Protein AF-A0A7S1PMR4-F1 (afdb_monomer_lite)

Foldseek 3Di:
DDDFDQEEEQPPDLAQVSLLVRQLVCLVRHDANGKYWYACCVPPVRVRNVNNVVVLLPDDPVSNQWDFQEDQNITMIGGPVCSVVVNVVVCVVPVVWAWDQDSNDTYIYDHNCPPPQDPVNVVVVVVVVVVPD

pLDDT: mean 89.81, std 12.68, range [39.34, 98.31]

Organism: Alexandrium catenella (NCBI:txid2925)

Sequence (133 aa):
RVGGYRLFHVDGGHYAEAALHDINSAACALVPGGVVLVDDLHNLGWPGVQEGFHRYMVMEPRARQLVPFLYSGRLFLTTPGYASAYRGKILRAFPKLRTEKLYETDVILAPPHLLSPTVQDFVDLAGADQLQA

Structure (mmCIF, N/CA/C/O backbone):
data_AF-A0A7S1PMR4-F1
#
_entry.id   AF-A0A7S1PMR4-F1
#
loop_
_atom_site.group_PDB
_atom_site.id
_atom_site.type_symbol
_atom_site.label_atom_id
_atom_site.label_alt_id
_atom_site.label_comp_id
_atom_site.label_asym_id
_atom_site.label_entity_id
_atom_site.label_seq_id
_atom_site.pdbx_PDB_ins_code
_atom_site.Cartn_x
_atom_site.Cartn_y
_atom_site.Cartn_z
_atom_site.occupancy
_atom_site.B_iso_or_equiv
_atom_site.auth_seq_id
_atom_site.auth_comp_id
_atom_site.auth_asym_id
_atom_site.auth_atom_id
_atom_site.pdbx_PDB_model_num
ATOM 1 N N . ARG A 1 1 ? -3.353 -28.207 -4.375 1.00 50.34 1 ARG A N 1
ATOM 2 C CA . ARG A 1 1 ? 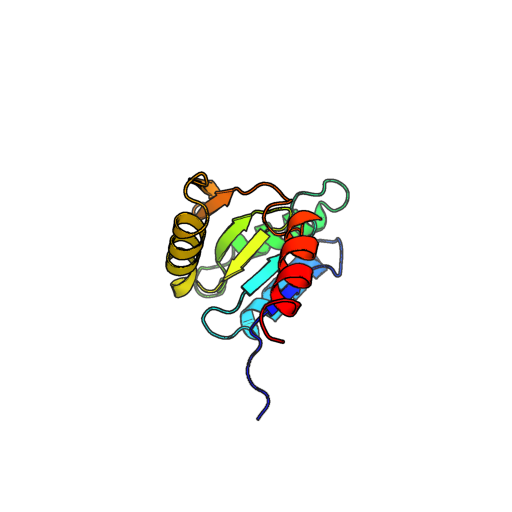-3.293 -26.832 -4.931 1.00 50.34 1 ARG A CA 1
ATOM 3 C C . ARG A 1 1 ? -2.892 -25.907 -3.797 1.00 50.34 1 ARG A C 1
ATOM 5 O O . ARG A 1 1 ? -3.533 -25.979 -2.758 1.00 50.34 1 ARG A O 1
ATOM 12 N N . VAL A 1 2 ? -1.849 -25.101 -3.969 1.00 56.50 2 VAL A N 1
ATOM 13 C CA . VAL A 1 2 ? -1.545 -24.006 -3.037 1.00 56.50 2 VAL A CA 1
ATOM 14 C C . VAL A 1 2 ? -2.573 -22.901 -3.313 1.00 56.50 2 VAL A C 1
ATOM 16 O O . VAL A 1 2 ? -2.820 -22.590 -4.478 1.00 56.50 2 VAL A O 1
ATOM 19 N N . GLY A 1 3 ? -3.267 -22.408 -2.284 1.00 70.81 3 GLY A N 1
ATOM 20 C CA . GLY A 1 3 ? -4.182 -21.267 -2.425 1.00 70.81 3 GLY A CA 1
ATOM 21 C C . GLY A 1 3 ? -3.403 -19.972 -2.673 1.00 70.81 3 GLY A C 1
ATOM 22 O O . GLY A 1 3 ? -2.226 -19.898 -2.335 1.00 70.81 3 GLY A O 1
ATOM 23 N N . GLY A 1 4 ? -4.038 -18.961 -3.271 1.00 84.94 4 GLY A N 1
ATOM 24 C CA . GLY A 1 4 ? -3.389 -17.659 -3.459 1.00 84.94 4 GLY A CA 1
ATOM 25 C C . GLY A 1 4 ? -3.136 -16.929 -2.131 1.00 84.94 4 GLY A C 1
ATOM 26 O O . GLY A 1 4 ? -3.757 -17.233 -1.107 1.00 84.94 4 GLY A O 1
ATOM 27 N N . TYR A 1 5 ? -2.233 -15.952 -2.150 1.00 94.06 5 TYR A N 1
ATOM 28 C CA . TYR A 1 5 ? -1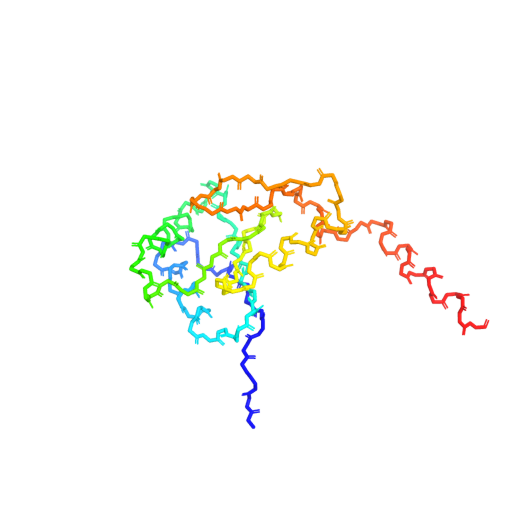.795 -15.235 -0.952 1.00 94.06 5 TYR A CA 1
ATOM 29 C C . TYR A 1 5 ? -2.819 -14.184 -0.516 1.00 94.06 5 TYR A C 1
ATOM 31 O O . TYR A 1 5 ? -3.362 -13.445 -1.338 1.00 94.06 5 TYR A O 1
ATOM 39 N N . ARG A 1 6 ? -3.077 -14.102 0.795 1.00 95.81 6 ARG A N 1
ATOM 40 C CA . ARG A 1 6 ? -4.047 -13.161 1.392 1.00 95.81 6 ARG A CA 1
ATOM 41 C C . ARG A 1 6 ? -3.394 -11.950 2.051 1.00 95.81 6 ARG A C 1
ATOM 43 O O . ARG A 1 6 ? -4.073 -10.946 2.254 1.00 95.81 6 ARG A O 1
ATOM 50 N N . LEU A 1 7 ? -2.117 -12.066 2.401 1.00 96.56 7 LEU A N 1
ATOM 51 C CA . LEU A 1 7 ? -1.366 -11.054 3.125 1.00 96.56 7 LEU A CA 1
ATOM 52 C C . LEU A 1 7 ? 0.087 -11.052 2.644 1.00 96.56 7 LEU A C 1
ATOM 54 O O . LEU A 1 7 ? 0.701 -12.116 2.584 1.00 96.56 7 LEU A O 1
ATOM 58 N N . PHE A 1 8 ? 0.618 -9.868 2.358 1.00 97.19 8 PHE A N 1
ATOM 59 C CA . PHE A 1 8 ? 2.050 -9.617 2.202 1.00 97.19 8 PHE A CA 1
ATOM 60 C C . PHE A 1 8 ? 2.489 -8.501 3.146 1.00 97.19 8 PHE A C 1
ATOM 62 O O . PHE A 1 8 ? 1.736 -7.557 3.390 1.00 97.19 8 PHE A O 1
ATOM 69 N N . HIS A 1 9 ? 3.724 -8.602 3.625 1.00 96.88 9 HIS A N 1
ATOM 70 C CA . HIS A 1 9 ? 4.432 -7.545 4.335 1.00 96.88 9 HIS A CA 1
ATOM 71 C C . HIS A 1 9 ? 5.698 -7.218 3.540 1.00 96.88 9 HIS A C 1
ATOM 73 O O . HIS A 1 9 ? 6.547 -8.088 3.363 1.00 96.88 9 HIS A O 1
ATOM 79 N N . VAL A 1 10 ? 5.771 -6.005 3.000 1.00 96.94 10 VAL A N 1
ATOM 80 C CA . VAL A 1 10 ? 6.920 -5.483 2.258 1.00 96.94 10 VAL A CA 1
ATOM 81 C C . VAL A 1 10 ? 7.776 -4.694 3.244 1.00 96.94 10 VAL A C 1
ATOM 83 O O . VAL A 1 10 ? 7.420 -3.576 3.604 1.00 96.94 10 VAL A O 1
ATOM 86 N N . ASP A 1 11 ? 8.857 -5.330 3.687 1.00 94.25 11 ASP A N 1
ATOM 87 C CA . ASP A 1 11 ? 9.785 -4.874 4.740 1.00 94.25 11 ASP A CA 1
ATOM 88 C C . ASP A 1 11 ? 11.215 -5.390 4.449 1.00 94.25 11 ASP A C 1
ATOM 90 O O . ASP A 1 11 ? 11.969 -5.805 5.321 1.00 94.25 11 ASP A O 1
ATOM 94 N N . GLY A 1 12 ? 11.531 -5.541 3.159 1.00 88.38 12 GLY A N 1
ATOM 95 C CA . GLY A 1 12 ? 12.769 -6.158 2.688 1.00 88.38 12 GLY A CA 1
ATOM 96 C C . GLY A 1 12 ? 13.870 -5.131 2.437 1.00 88.38 12 GLY A C 1
ATOM 97 O O . GLY A 1 12 ? 14.683 -4.823 3.303 1.00 88.38 12 GLY A O 1
ATOM 98 N N . GLY A 1 13 ? 13.958 -4.653 1.194 1.00 88.75 13 GLY A N 1
ATOM 99 C CA . GLY A 1 13 ? 14.997 -3.711 0.776 1.00 88.75 13 GLY A CA 1
ATOM 100 C C . GLY A 1 13 ? 14.582 -2.248 0.935 1.00 88.75 13 GLY A C 1
ATOM 101 O O . GLY A 1 13 ? 13.518 -1.842 0.482 1.00 88.75 13 GLY A O 1
ATOM 102 N N . HIS A 1 14 ? 15.469 -1.421 1.489 1.00 94.88 14 HIS A N 1
ATOM 103 C CA . HIS A 1 14 ? 15.228 0.012 1.723 1.00 94.88 14 HIS A CA 1
ATOM 104 C C . HIS A 1 14 ? 15.591 0.921 0.528 1.00 94.88 14 HIS A C 1
ATOM 106 O O . HIS A 1 14 ? 15.866 2.112 0.694 1.00 94.88 14 HIS A O 1
ATOM 112 N N . TYR A 1 15 ? 15.631 0.363 -0.685 1.00 97.19 15 TYR A N 1
ATOM 113 C CA . TYR A 1 15 ? 15.955 1.068 -1.929 1.00 97.19 15 TYR A CA 1
ATOM 114 C C . TYR A 1 15 ? 14.844 0.887 -2.974 1.00 97.19 15 TYR A C 1
ATOM 116 O O . TYR A 1 15 ? 14.043 -0.047 -2.896 1.00 97.19 15 TYR A O 1
ATOM 124 N N . ALA A 1 16 ? 14.784 1.801 -3.945 1.00 98.31 16 ALA A N 1
ATOM 125 C CA . ALA A 1 16 ? 13.641 1.957 -4.844 1.00 98.31 16 ALA A CA 1
ATOM 126 C C . ALA A 1 16 ? 13.319 0.712 -5.673 1.00 98.31 16 ALA A C 1
ATOM 128 O O . ALA A 1 16 ? 12.153 0.342 -5.814 1.00 98.31 16 ALA A O 1
ATOM 129 N N . GLU A 1 17 ? 14.343 0.053 -6.208 1.00 98.31 17 GLU A N 1
ATOM 130 C CA . GLU A 1 17 ? 14.199 -1.127 -7.055 1.00 98.31 17 GLU A CA 1
ATOM 131 C C . GLU A 1 17 ? 13.637 -2.315 -6.269 1.00 98.31 17 GLU A C 1
ATOM 133 O O . GLU A 1 17 ? 12.761 -3.008 -6.784 1.00 98.31 17 GLU A O 1
ATOM 138 N N . ALA A 1 18 ? 14.080 -2.515 -5.022 1.00 97.75 18 ALA A N 1
ATOM 139 C CA . ALA A 1 18 ? 13.553 -3.568 -4.155 1.00 97.75 18 ALA A CA 1
ATOM 140 C C . ALA A 1 18 ? 12.093 -3.310 -3.784 1.00 97.75 18 ALA A C 1
ATOM 142 O O . ALA A 1 18 ? 11.249 -4.166 -4.028 1.00 97.75 18 ALA A O 1
ATOM 143 N N . ALA A 1 19 ? 11.767 -2.112 -3.288 1.00 98.06 19 ALA A N 1
ATOM 144 C CA . ALA A 1 19 ? 10.393 -1.781 -2.916 1.00 98.06 19 ALA A CA 1
ATOM 145 C C . ALA A 1 19 ? 9.431 -1.916 -4.111 1.00 98.06 19 ALA A C 1
ATOM 147 O O . ALA A 1 19 ? 8.362 -2.515 -3.993 1.00 98.06 19 ALA A O 1
ATOM 148 N N . LEU A 1 20 ? 9.823 -1.424 -5.292 1.00 97.88 20 LEU A N 1
ATOM 149 C CA . LEU A 1 20 ? 9.027 -1.577 -6.510 1.00 97.88 20 LEU A CA 1
ATOM 150 C C . LEU A 1 20 ? 8.873 -3.051 -6.915 1.00 97.88 20 LEU A C 1
ATOM 152 O O . LEU A 1 20 ? 7.783 -3.466 -7.319 1.00 97.88 20 LEU A O 1
ATOM 156 N N . HIS A 1 21 ? 9.945 -3.839 -6.836 1.00 97.38 21 HIS A N 1
ATOM 157 C CA . HIS A 1 21 ? 9.915 -5.262 -7.164 1.00 97.38 21 HIS A CA 1
ATOM 158 C C . HIS A 1 21 ? 8.990 -6.046 -6.223 1.00 97.38 21 HI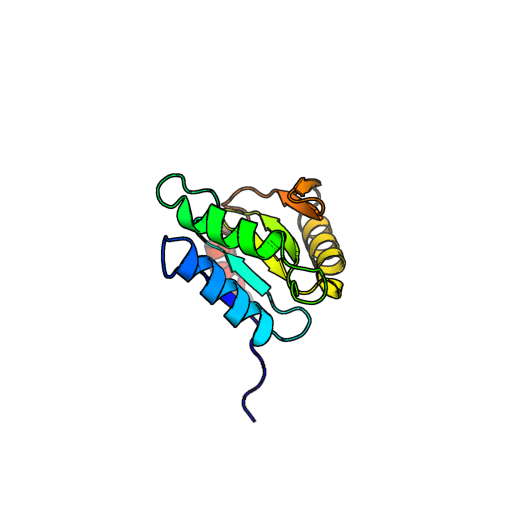S A C 1
ATOM 160 O O . HIS A 1 21 ? 8.155 -6.824 -6.692 1.00 97.38 21 HIS A O 1
ATOM 166 N N . ASP A 1 22 ? 9.085 -5.797 -4.919 1.00 97.62 22 ASP A N 1
ATOM 167 C CA . ASP A 1 22 ? 8.298 -6.478 -3.893 1.00 97.62 22 ASP A CA 1
ATOM 168 C C . ASP A 1 22 ? 6.810 -6.125 -4.006 1.00 97.62 22 ASP A C 1
ATOM 170 O O . ASP A 1 22 ? 5.957 -7.015 -3.979 1.00 97.62 22 ASP A O 1
ATOM 174 N N . ILE A 1 23 ? 6.480 -4.846 -4.232 1.00 97.50 23 ILE A N 1
ATOM 175 C CA . ILE A 1 23 ? 5.092 -4.403 -4.441 1.00 97.50 23 ILE A CA 1
ATOM 176 C C . ILE A 1 23 ? 4.496 -5.049 -5.702 1.00 97.50 23 ILE A C 1
ATOM 178 O O . ILE A 1 23 ? 3.356 -5.517 -5.669 1.00 97.50 23 ILE A O 1
ATOM 182 N N . ASN A 1 24 ? 5.249 -5.124 -6.807 1.00 96.75 24 ASN A N 1
ATOM 183 C CA . ASN A 1 24 ? 4.785 -5.788 -8.032 1.00 96.75 24 ASN A CA 1
ATOM 184 C C . ASN A 1 24 ? 4.598 -7.298 -7.837 1.00 96.75 24 ASN A C 1
ATOM 186 O O . ASN A 1 24 ? 3.596 -7.861 -8.282 1.00 96.75 24 ASN A O 1
ATOM 190 N N . SER A 1 25 ? 5.530 -7.949 -7.142 1.00 95.38 25 SER A N 1
ATOM 191 C CA . SER A 1 25 ? 5.447 -9.378 -6.831 1.00 95.38 25 SER A CA 1
ATOM 192 C C . SER A 1 25 ? 4.226 -9.686 -5.965 1.00 95.38 25 SER A C 1
ATOM 194 O O . SER A 1 25 ? 3.460 -10.602 -6.279 1.00 95.38 25 SER A O 1
ATOM 196 N N . ALA A 1 26 ? 3.985 -8.871 -4.934 1.00 95.81 26 ALA A N 1
ATOM 197 C CA . ALA A 1 26 ? 2.794 -8.968 -4.104 1.00 95.81 26 ALA A CA 1
ATOM 198 C C . ALA A 1 26 ? 1.524 -8.768 -4.941 1.00 95.81 26 ALA A C 1
ATOM 200 O O . ALA A 1 26 ? 0.622 -9.598 -4.871 1.00 95.81 26 ALA A O 1
ATOM 201 N N . ALA A 1 27 ? 1.469 -7.733 -5.787 1.00 95.19 27 ALA A N 1
ATOM 202 C CA . ALA A 1 27 ? 0.315 -7.445 -6.641 1.00 95.19 27 ALA A CA 1
ATOM 203 C C . ALA A 1 27 ? -0.061 -8.620 -7.564 1.00 95.19 27 ALA A C 1
ATOM 205 O O . ALA A 1 27 ? -1.243 -8.908 -7.722 1.00 95.19 27 ALA A O 1
ATOM 206 N N . CYS A 1 28 ? 0.924 -9.321 -8.134 1.00 93.31 28 CYS A N 1
ATOM 207 C CA . CYS A 1 28 ? 0.696 -10.466 -9.022 1.00 93.31 28 CYS A CA 1
ATOM 208 C C . CYS A 1 28 ? 0.216 -11.732 -8.294 1.00 93.31 28 CYS A C 1
ATOM 210 O O . CYS A 1 28 ? -0.487 -12.554 -8.881 1.00 93.31 28 CYS A O 1
ATOM 212 N N . ALA A 1 29 ? 0.623 -11.920 -7.039 1.00 93.94 29 ALA A N 1
ATOM 213 C CA . ALA A 1 29 ? 0.368 -13.141 -6.274 1.00 93.94 29 ALA A CA 1
ATOM 214 C C . ALA A 1 29 ? -0.862 -13.045 -5.346 1.00 93.94 29 ALA A C 1
ATOM 216 O O . ALA A 1 29 ? -1.318 -14.057 -4.797 1.00 93.94 29 ALA A O 1
ATOM 217 N N . LEU A 1 30 ? -1.387 -11.833 -5.150 1.00 95.56 30 LEU A N 1
ATOM 218 C CA . LEU A 1 30 ? -2.491 -11.541 -4.244 1.00 95.56 30 LEU A CA 1
ATOM 219 C C . LEU A 1 30 ? -3.831 -12.044 -4.791 1.00 95.56 30 LEU A C 1
ATOM 221 O O . LEU A 1 30 ? -4.180 -11.829 -5.950 1.00 95.56 30 LEU A O 1
ATOM 225 N N . VAL A 1 31 ? -4.637 -12.664 -3.932 1.00 95.94 31 VAL A N 1
ATOM 226 C CA . VAL A 1 31 ? -6.043 -12.943 -4.266 1.00 95.94 31 VAL A CA 1
ATOM 227 C C . VAL A 1 31 ? -6.878 -11.657 -4.239 1.00 95.94 31 VAL A C 1
ATOM 229 O O . VAL A 1 31 ? -6.507 -10.705 -3.545 1.00 95.94 31 VAL A O 1
ATOM 232 N N . PRO A 1 32 ? -8.052 -11.618 -4.900 1.00 95.81 32 PRO A N 1
ATOM 233 C CA . PRO A 1 32 ? -9.008 -10.530 -4.717 1.00 95.81 32 PRO A CA 1
ATOM 234 C C . PRO A 1 32 ? -9.286 -10.262 -3.232 1.00 95.81 32 PRO A C 1
ATOM 236 O O . PRO A 1 32 ? -9.620 -11.171 -2.469 1.00 95.81 32 PRO A O 1
ATOM 239 N N . GLY A 1 33 ? -9.110 -9.008 -2.818 1.00 96.38 33 GLY A N 1
ATOM 240 C CA . GLY A 1 33 ? -9.259 -8.574 -1.431 1.00 96.38 33 GLY A CA 1
ATOM 241 C C . GLY A 1 33 ? -8.089 -8.908 -0.507 1.00 96.38 33 GLY A C 1
ATOM 242 O O . GLY A 1 33 ? -8.151 -8.568 0.672 1.00 96.38 33 GLY A O 1
ATOM 243 N N . GLY A 1 34 ? -7.008 -9.526 -0.981 1.00 97.62 34 GLY A N 1
ATOM 244 C CA . GLY A 1 34 ? -5.800 -9.630 -0.168 1.00 97.62 34 GLY A CA 1
ATOM 245 C C . GLY A 1 34 ? -5.250 -8.249 0.211 1.00 97.62 34 GLY A C 1
ATOM 246 O O . GLY A 1 34 ? -5.648 -7.218 -0.348 1.00 97.62 34 GLY A O 1
ATOM 247 N N . VAL A 1 35 ? -4.352 -8.225 1.190 1.00 98.19 35 VAL A N 1
ATOM 248 C CA . VAL A 1 35 ? -3.781 -6.992 1.739 1.00 98.19 35 VAL A CA 1
ATOM 249 C C . VAL A 1 35 ? -2.264 -7.014 1.621 1.00 98.19 35 VAL A C 1
ATOM 251 O O . VAL A 1 35 ? -1.627 -8.031 1.886 1.00 98.19 35 VAL A O 1
ATOM 254 N N . VAL A 1 36 ? -1.688 -5.880 1.239 1.00 98.31 36 VAL A N 1
ATOM 255 C CA . VAL A 1 36 ? -0.242 -5.647 1.259 1.00 98.31 36 VAL A CA 1
ATOM 256 C C . VAL A 1 36 ? 0.039 -4.540 2.259 1.00 98.31 36 VAL A C 1
ATOM 258 O O . VAL A 1 36 ? -0.569 -3.474 2.180 1.00 98.31 36 VAL A O 1
ATOM 261 N N . LEU A 1 37 ? 0.937 -4.796 3.200 1.00 97.56 37 LEU A N 1
ATOM 262 C CA . LEU A 1 37 ? 1.481 -3.793 4.101 1.00 97.56 37 LEU A CA 1
ATOM 263 C C . LEU A 1 37 ? 2.823 -3.348 3.533 1.00 97.56 37 LEU A C 1
ATOM 265 O O . LEU A 1 37 ? 3.674 -4.194 3.280 1.00 97.56 37 LEU A O 1
ATOM 269 N N . VAL A 1 38 ? 3.000 -2.048 3.337 1.00 97.81 38 VAL A N 1
ATOM 270 C CA . VAL A 1 38 ? 4.281 -1.444 2.962 1.00 97.81 38 VAL A CA 1
ATOM 271 C C . VAL A 1 38 ? 4.841 -0.773 4.208 1.00 97.81 38 VAL A C 1
ATOM 273 O O . VAL A 1 38 ? 4.260 0.216 4.679 1.00 97.81 38 VAL A O 1
ATOM 276 N N . ASP A 1 39 ? 5.899 -1.355 4.775 1.00 95.75 39 ASP A N 1
ATOM 277 C CA . ASP A 1 39 ? 6.615 -0.763 5.905 1.00 95.75 39 ASP A CA 1
ATOM 278 C C . ASP A 1 39 ? 7.510 0.386 5.426 1.00 95.75 39 ASP A C 1
ATOM 280 O O . ASP A 1 39 ? 7.743 0.553 4.229 1.00 95.75 39 ASP A O 1
ATOM 284 N N . ASP A 1 40 ? 7.944 1.231 6.358 1.00 95.56 40 ASP A N 1
ATOM 285 C CA . ASP A 1 40 ? 8.942 2.283 6.140 1.00 95.56 40 ASP A CA 1
ATOM 286 C C . ASP A 1 40 ? 8.633 3.344 5.070 1.00 95.56 40 ASP A C 1
ATOM 288 O O . ASP A 1 40 ? 9.444 4.238 4.820 1.00 95.56 40 ASP A O 1
ATOM 292 N N . LEU A 1 41 ? 7.421 3.350 4.507 1.00 95.62 41 LEU A N 1
ATOM 293 C CA . LEU A 1 41 ? 7.043 4.301 3.466 1.00 95.62 41 LEU A CA 1
ATOM 294 C C . LEU A 1 41 ? 7.220 5.759 3.905 1.00 95.62 41 LEU A C 1
ATOM 296 O O . LEU A 1 41 ? 7.580 6.591 3.095 1.00 95.62 41 LEU A O 1
ATOM 300 N N . HIS A 1 42 ? 7.003 6.107 5.171 1.00 92.44 42 HIS A N 1
ATOM 301 C CA . HIS A 1 42 ? 7.215 7.481 5.653 1.00 92.44 42 HIS A CA 1
ATOM 302 C C . HIS A 1 42 ? 8.465 7.627 6.528 1.00 92.44 42 HIS A C 1
ATOM 304 O O . HIS A 1 42 ? 8.610 8.613 7.250 1.00 92.44 42 HIS A O 1
ATOM 310 N N . ASN A 1 43 ? 9.382 6.661 6.458 1.00 93.44 43 ASN A N 1
ATOM 311 C CA . ASN A 1 43 ? 10.650 6.704 7.164 1.00 93.44 43 ASN A CA 1
ATOM 312 C C . ASN A 1 43 ? 11.699 7.439 6.315 1.00 93.44 43 ASN A C 1
ATOM 314 O O . ASN A 1 43 ? 12.118 6.963 5.261 1.00 93.44 43 ASN A O 1
ATOM 318 N N . LEU A 1 44 ? 12.153 8.605 6.783 1.00 94.88 44 LEU A N 1
ATOM 319 C CA . LEU A 1 44 ? 13.178 9.400 6.091 1.00 94.88 44 LEU A CA 1
ATOM 320 C C . LEU A 1 44 ? 14.558 8.723 6.055 1.00 94.88 44 LEU A C 1
ATOM 322 O O . LEU A 1 44 ? 15.406 9.146 5.274 1.00 94.88 44 LEU A O 1
ATOM 326 N N . GLY A 1 45 ? 14.785 7.678 6.857 1.00 96.75 45 GLY A N 1
ATOM 327 C CA . GLY A 1 45 ? 15.967 6.824 6.733 1.00 96.75 45 GLY A CA 1
ATOM 328 C C . GLY A 1 45 ? 15.960 5.979 5.456 1.00 96.75 45 GLY A C 1
ATOM 329 O O . GLY A 1 45 ? 17.028 5.634 4.957 1.00 96.75 45 GLY A O 1
ATOM 330 N N . TRP A 1 46 ? 14.777 5.708 4.891 1.00 96.62 46 TRP A N 1
ATOM 331 C CA . TRP A 1 46 ? 14.571 4.780 3.774 1.00 96.62 46 TRP A CA 1
ATOM 332 C C . TRP A 1 46 ? 13.791 5.420 2.612 1.00 96.62 46 TRP A C 1
ATOM 334 O O . TRP A 1 46 ? 12.766 4.894 2.168 1.00 96.62 46 TRP A O 1
ATOM 344 N N . PRO A 1 47 ? 14.266 6.552 2.058 1.00 96.81 47 PRO A N 1
ATOM 345 C CA . PRO A 1 47 ? 13.547 7.280 1.009 1.00 96.81 47 PRO A CA 1
ATOM 346 C C . PRO A 1 47 ? 13.351 6.454 -0.272 1.00 96.81 47 PRO A C 1
ATOM 348 O O . PRO A 1 47 ? 12.424 6.715 -1.036 1.00 96.81 47 PRO A O 1
ATOM 351 N N . GLY A 1 48 ? 14.170 5.420 -0.494 1.00 98.00 48 GLY A N 1
ATOM 352 C CA . GLY A 1 48 ? 13.978 4.489 -1.601 1.00 98.00 48 GLY A CA 1
ATOM 353 C C . GLY A 1 48 ? 12.625 3.774 -1.552 1.00 98.00 48 GLY A C 1
ATOM 354 O O . GLY A 1 48 ? 12.035 3.525 -2.598 1.00 98.00 48 GLY A O 1
ATOM 355 N N . VAL A 1 49 ? 12.068 3.519 -0.365 1.00 98.00 49 VAL A N 1
ATOM 356 C CA . VAL A 1 49 ? 10.741 2.896 -0.243 1.00 98.00 49 VAL A CA 1
ATOM 357 C C . VAL A 1 49 ? 9.645 3.824 -0.783 1.00 98.00 49 VAL A C 1
ATOM 359 O O . VAL A 1 49 ? 8.768 3.370 -1.522 1.00 98.00 49 VAL A O 1
ATOM 362 N N . GLN A 1 50 ? 9.742 5.134 -0.513 1.00 96.62 50 GLN A N 1
ATOM 363 C CA . GLN A 1 50 ? 8.856 6.151 -1.104 1.00 96.62 50 GLN A CA 1
ATOM 364 C C . GLN A 1 50 ? 8.959 6.159 -2.618 1.00 96.62 50 GLN A C 1
ATOM 366 O O . GLN A 1 50 ? 7.943 6.103 -3.310 1.00 96.62 50 GLN A O 1
ATOM 371 N N . GLU A 1 51 ? 10.181 6.205 -3.138 1.00 98.12 51 GLU A N 1
ATOM 372 C CA . GLU A 1 51 ? 10.416 6.231 -4.574 1.00 98.12 51 GLU A CA 1
ATOM 373 C C . GLU A 1 51 ? 9.835 4.989 -5.266 1.00 98.12 51 GLU A C 1
ATOM 375 O O . GLU A 1 51 ? 9.102 5.122 -6.248 1.00 98.12 51 GLU A O 1
ATOM 380 N N . GLY A 1 52 ? 10.095 3.790 -4.737 1.00 97.81 52 GLY A N 1
ATOM 381 C CA . GLY A 1 52 ? 9.564 2.539 -5.281 1.00 97.81 52 GLY A CA 1
ATOM 382 C C . GLY A 1 52 ? 8.033 2.495 -5.274 1.00 97.81 52 GLY A C 1
ATOM 383 O O . GLY A 1 52 ? 7.414 2.164 -6.289 1.00 97.81 52 GLY A O 1
ATOM 384 N N . PHE A 1 53 ? 7.409 2.909 -4.168 1.00 97.38 53 PHE A N 1
ATOM 385 C CA . PHE A 1 53 ? 5.954 3.025 -4.073 1.00 97.38 53 PHE A CA 1
ATOM 386 C C . PHE A 1 53 ? 5.383 4.045 -5.067 1.00 97.38 53 PHE A C 1
ATOM 388 O O . PHE A 1 53 ? 4.410 3.754 -5.762 1.00 97.38 53 PHE A O 1
ATOM 395 N N . HIS A 1 54 ? 5.980 5.231 -5.188 1.00 96.81 54 HIS A N 1
ATOM 396 C CA . HIS A 1 54 ? 5.490 6.251 -6.112 1.00 96.81 54 HIS A CA 1
ATOM 397 C C . HIS A 1 54 ? 5.659 5.832 -7.575 1.00 96.81 54 HIS A C 1
ATOM 399 O O . HIS A 1 54 ? 4.731 6.035 -8.358 1.00 96.81 54 HIS A O 1
ATOM 405 N N . ARG A 1 55 ? 6.770 5.167 -7.932 1.00 97.31 55 ARG A N 1
ATOM 406 C CA . ARG A 1 55 ? 6.953 4.532 -9.250 1.00 97.31 55 ARG A CA 1
ATOM 407 C C . ARG A 1 55 ? 5.833 3.526 -9.537 1.00 97.31 55 ARG A C 1
ATOM 409 O O . ARG A 1 55 ? 5.285 3.543 -10.634 1.00 97.31 55 ARG A O 1
ATOM 416 N N . TYR A 1 56 ? 5.441 2.712 -8.553 1.00 96.94 56 TYR A N 1
ATOM 417 C CA . TYR A 1 56 ? 4.298 1.802 -8.687 1.00 96.94 56 TYR A CA 1
ATOM 418 C C . TYR A 1 56 ? 2.976 2.555 -8.899 1.00 96.94 56 TYR A C 1
ATOM 420 O O . TYR A 1 56 ? 2.176 2.208 -9.768 1.00 96.94 56 TYR A O 1
ATOM 428 N N . MET A 1 57 ? 2.740 3.619 -8.130 1.00 95.69 57 MET A N 1
ATOM 429 C CA . MET A 1 57 ? 1.490 4.376 -8.196 1.00 95.69 57 MET A CA 1
ATOM 430 C C . MET A 1 57 ? 1.296 5.126 -9.516 1.00 95.69 57 MET A C 1
ATOM 432 O O . MET A 1 57 ? 0.148 5.352 -9.889 1.00 95.69 57 MET A O 1
ATOM 436 N N . VAL A 1 58 ? 2.361 5.482 -10.238 1.00 94.75 58 VAL A N 1
ATOM 437 C CA . VAL A 1 58 ? 2.262 6.139 -11.557 1.00 94.75 58 VAL A CA 1
ATOM 438 C C . VAL A 1 58 ? 2.223 5.158 -12.733 1.00 94.75 58 VAL A C 1
ATOM 440 O O . VAL A 1 58 ? 2.138 5.591 -13.880 1.00 94.75 58 VAL A O 1
ATOM 443 N N . MET A 1 59 ? 2.260 3.844 -12.477 1.00 93.44 59 MET A N 1
ATOM 444 C CA . MET A 1 59 ? 2.056 2.839 -13.522 1.00 93.44 59 MET A CA 1
ATOM 445 C C . MET A 1 59 ? 0.656 2.958 -14.134 1.00 93.44 59 MET A C 1
ATOM 447 O O . MET A 1 59 ? -0.315 3.319 -13.463 1.00 93.44 59 MET A O 1
ATOM 451 N N . GLU A 1 60 ? 0.550 2.577 -15.408 1.00 89.56 60 GLU A N 1
ATOM 452 C CA . GLU A 1 60 ? -0.720 2.500 -16.129 1.00 89.56 60 GLU A CA 1
ATOM 453 C C . GLU A 1 60 ? -1.783 1.732 -15.319 1.00 89.56 60 GLU A C 1
ATOM 455 O O . GLU A 1 60 ? -1.476 0.669 -14.763 1.00 89.56 60 GLU A O 1
ATOM 460 N N . PRO A 1 61 ? -3.055 2.184 -15.282 1.00 82.00 61 PRO A N 1
ATOM 461 C CA . PRO A 1 61 ? -4.095 1.566 -14.456 1.00 82.00 61 PRO A CA 1
ATOM 462 C C . PRO A 1 61 ? -4.287 0.061 -14.677 1.00 82.00 61 PRO A C 1
ATOM 464 O O . PRO A 1 61 ? -4.703 -0.644 -13.764 1.00 82.00 61 PRO A O 1
ATOM 467 N N . ARG A 1 62 ? -3.972 -0.450 -15.875 1.00 82.88 62 ARG A N 1
ATOM 468 C CA . ARG A 1 62 ? -4.035 -1.890 -16.185 1.00 82.88 62 ARG A CA 1
ATOM 469 C C . ARG A 1 62 ? -2.944 -2.709 -15.490 1.00 82.88 62 ARG A C 1
ATOM 471 O O . ARG A 1 62 ? -3.143 -3.897 -15.264 1.00 82.88 62 ARG A O 1
ATOM 478 N N . ALA A 1 63 ? -1.806 -2.093 -15.177 1.00 83.56 63 ALA A N 1
ATOM 479 C CA . ALA A 1 63 ? -0.680 -2.726 -14.497 1.00 83.56 63 ALA A CA 1
ATOM 480 C C . ALA A 1 63 ? -0.708 -2.490 -12.973 1.00 83.56 63 ALA A C 1
ATOM 482 O O . ALA A 1 63 ? -0.155 -3.282 -12.213 1.00 83.56 63 ALA A O 1
ATOM 483 N N . ARG A 1 64 ? -1.397 -1.439 -12.511 1.00 90.50 64 ARG A N 1
ATOM 484 C CA . ARG A 1 64 ? -1.548 -1.097 -11.091 1.00 90.50 64 ARG A CA 1
ATOM 485 C C . ARG A 1 64 ? -2.767 -1.788 -10.468 1.00 90.50 64 ARG A C 1
ATOM 487 O O . ARG A 1 64 ? -3.892 -1.302 -10.562 1.00 90.50 64 ARG A O 1
ATOM 494 N N . GLN A 1 65 ? -2.536 -2.915 -9.796 1.00 93.31 65 GLN A N 1
ATOM 495 C CA . GLN A 1 65 ? -3.592 -3.752 -9.202 1.00 93.31 65 GLN A CA 1
ATOM 496 C C . GLN A 1 65 ? -3.852 -3.494 -7.712 1.00 93.31 65 GLN A C 1
ATOM 498 O O . GLN A 1 65 ? -4.729 -4.131 -7.130 1.00 93.31 65 GLN A O 1
ATOM 503 N N . LEU A 1 66 ? -3.113 -2.577 -7.088 1.00 97.25 66 LEU A N 1
ATOM 504 C CA . LEU A 1 66 ? -3.247 -2.239 -5.675 1.00 97.25 66 LEU A CA 1
ATOM 505 C C . LEU A 1 66 ? -3.603 -0.764 -5.495 1.00 97.25 66 LEU A C 1
ATOM 507 O O . LEU A 1 66 ? -3.124 0.101 -6.227 1.00 97.25 66 LEU A O 1
ATOM 511 N N . VAL A 1 67 ? -4.435 -0.483 -4.496 1.00 97.00 67 VAL A N 1
ATOM 512 C CA . VAL A 1 67 ? -4.810 0.868 -4.078 1.00 97.00 67 VAL A CA 1
ATOM 513 C C . VAL A 1 67 ? -4.689 1.017 -2.558 1.00 97.00 67 VAL A C 1
ATOM 515 O O . VAL A 1 67 ? -5.059 0.093 -1.824 1.00 97.00 67 VAL A O 1
ATOM 518 N N . PRO A 1 68 ? -4.212 2.173 -2.069 1.00 97.75 68 PRO A N 1
ATOM 519 C CA . PRO A 1 68 ? -4.207 2.484 -0.644 1.00 97.75 68 PRO A CA 1
ATOM 520 C C . PRO A 1 68 ? -5.612 2.592 -0.041 1.00 97.75 68 PRO A C 1
ATOM 522 O O . PRO A 1 68 ? -6.534 3.118 -0.675 1.00 97.75 68 PRO A O 1
ATOM 525 N N . PHE A 1 69 ? -5.775 2.127 1.202 1.00 98.00 69 PHE A N 1
ATOM 526 C CA . PHE A 1 69 ? -7.041 2.267 1.939 1.00 98.00 69 PHE A CA 1
ATOM 527 C C . PHE A 1 69 ? -6.894 2.605 3.431 1.00 98.00 69 PHE A C 1
ATOM 529 O O . PHE A 1 69 ? -7.839 3.138 4.018 1.00 98.00 69 PHE A O 1
ATOM 536 N N . LEU A 1 70 ? -5.738 2.334 4.042 1.00 97.50 70 LEU A N 1
ATOM 537 C CA . LEU A 1 70 ? -5.448 2.638 5.445 1.00 97.50 70 LEU A CA 1
ATOM 538 C C . LEU A 1 70 ? -3.966 2.988 5.609 1.00 97.50 70 LEU A C 1
ATOM 540 O O . LEU A 1 70 ? -3.106 2.354 5.006 1.00 97.50 70 LEU A O 1
ATOM 544 N N . TYR A 1 71 ? -3.677 3.955 6.469 1.00 96.06 71 TYR A N 1
ATOM 545 C CA . TYR A 1 71 ? -2.358 4.192 7.030 1.00 96.06 71 TYR A CA 1
ATOM 546 C C . TYR A 1 71 ? -2.442 4.145 8.558 1.00 96.06 71 TYR A C 1
ATOM 548 O O . TYR A 1 71 ? -3.231 4.871 9.158 1.00 96.06 71 TYR A O 1
ATOM 556 N N . SER A 1 72 ? -1.633 3.288 9.180 1.00 93.81 72 SER A N 1
ATOM 557 C CA . SER A 1 72 ? -1.510 3.156 10.639 1.00 93.81 72 SER A CA 1
ATOM 558 C C . SER A 1 72 ? -0.081 2.725 10.961 1.00 93.81 72 SER A C 1
ATOM 560 O O . SER A 1 72 ? 0.207 1.546 11.145 1.00 93.81 72 SER A O 1
ATOM 562 N N . GLY A 1 73 ? 0.858 3.670 10.873 1.00 91.19 73 GLY A N 1
ATOM 563 C CA . GLY A 1 73 ? 2.303 3.396 10.925 1.00 91.19 73 GLY A CA 1
ATOM 564 C C . GLY A 1 73 ? 2.858 2.761 9.642 1.00 91.19 73 GLY A C 1
ATOM 565 O O . GLY A 1 73 ? 3.935 3.135 9.203 1.00 91.19 73 GLY A O 1
ATOM 566 N N . ARG A 1 74 ? 2.082 1.886 8.996 1.00 93.56 74 ARG A N 1
ATOM 567 C CA . ARG A 1 74 ? 2.349 1.285 7.681 1.00 93.56 74 ARG A CA 1
ATOM 568 C C . ARG A 1 74 ? 1.256 1.654 6.698 1.00 93.56 74 ARG A C 1
ATOM 570 O O . ARG A 1 74 ? 0.117 1.902 7.113 1.00 93.56 74 ARG A O 1
ATOM 577 N N . LEU A 1 75 ? 1.575 1.657 5.406 1.00 97.00 75 LEU A N 1
ATOM 578 C CA . LEU A 1 75 ? 0.565 1.828 4.367 1.00 97.00 75 LEU A CA 1
ATOM 579 C C . LEU A 1 75 ? -0.046 0.474 4.002 1.00 97.00 75 LEU A C 1
ATOM 581 O O . LEU A 1 75 ? 0.663 -0.475 3.685 1.00 97.00 75 LEU A O 1
ATOM 585 N N . PHE A 1 76 ? -1.371 0.399 4.013 1.00 97.94 76 PHE A N 1
ATOM 586 C CA . PHE A 1 76 ? -2.128 -0.787 3.644 1.00 97.94 76 PHE A CA 1
ATOM 587 C C . PHE A 1 76 ? -2.736 -0.598 2.260 1.00 97.94 76 PHE A C 1
ATOM 589 O O . PHE A 1 76 ? -3.487 0.355 2.007 1.00 97.94 76 PHE A O 1
ATOM 596 N N . LEU A 1 77 ? -2.446 -1.551 1.383 1.00 98.31 77 LEU A N 1
ATOM 597 C CA . LEU A 1 77 ? -2.954 -1.628 0.025 1.00 98.31 77 LEU A CA 1
ATOM 598 C C . LEU A 1 77 ? -3.862 -2.848 -0.134 1.00 98.31 77 LEU A C 1
ATOM 600 O O . LEU A 1 77 ? -3.680 -3.873 0.522 1.00 98.31 77 LEU A O 1
ATOM 604 N N . THR A 1 78 ? -4.832 -2.760 -1.034 1.00 98.25 78 THR A N 1
ATOM 605 C CA . THR A 1 78 ? -5.653 -3.903 -1.452 1.00 98.25 78 THR A CA 1
ATOM 606 C C . THR A 1 78 ? -6.050 -3.761 -2.916 1.00 98.25 78 THR A C 1
ATOM 608 O O . THR A 1 78 ? -5.800 -2.735 -3.541 1.00 98.25 78 THR A O 1
ATOM 611 N N . THR A 1 79 ? -6.700 -4.773 -3.479 1.00 96.50 79 THR A N 1
ATOM 612 C CA . THR A 1 79 ? -7.260 -4.704 -4.832 1.00 96.50 79 THR A CA 1
ATOM 613 C C . THR A 1 79 ? -8.408 -3.674 -4.923 1.0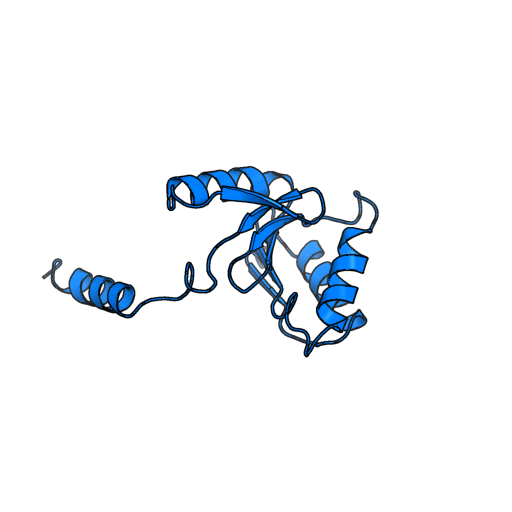0 96.50 79 THR A C 1
ATOM 615 O O . THR A 1 79 ? -9.226 -3.623 -3.996 1.00 96.50 79 THR A O 1
ATOM 618 N N . PRO A 1 80 ? -8.551 -2.908 -6.027 1.00 93.06 80 PRO A N 1
ATOM 619 C CA . PRO A 1 80 ? -9.498 -1.791 -6.160 1.00 93.06 80 PRO A CA 1
ATOM 620 C C . PRO A 1 80 ? -10.932 -2.038 -5.664 1.00 93.06 80 PRO A C 1
ATOM 622 O O . PRO A 1 80 ? -11.508 -1.178 -4.999 1.00 93.06 80 PRO A O 1
ATOM 625 N N . GLY A 1 81 ? -11.502 -3.221 -5.921 1.00 93.81 81 GLY A N 1
ATOM 626 C CA . GLY A 1 81 ? -12.883 -3.558 -5.543 1.00 93.81 81 GLY A CA 1
ATOM 627 C C . GLY A 1 81 ? -13.141 -3.711 -4.036 1.00 93.81 81 GLY A C 1
ATOM 628 O O . GLY A 1 81 ? -14.296 -3.745 -3.621 1.00 93.81 81 GLY A O 1
ATOM 629 N N . TYR A 1 82 ? -12.095 -3.787 -3.207 1.00 97.81 82 TYR A N 1
ATOM 630 C CA . TYR A 1 82 ? -12.219 -4.078 -1.771 1.00 97.81 82 TYR A CA 1
ATOM 631 C C . TYR A 1 82 ? -11.916 -2.881 -0.870 1.00 97.81 82 TYR A C 1
ATOM 633 O O . TYR A 1 82 ? -12.348 -2.857 0.283 1.00 97.81 82 TYR A O 1
ATOM 641 N N . ALA A 1 83 ? -11.242 -1.853 -1.389 1.00 97.31 83 ALA A N 1
ATOM 642 C CA . ALA A 1 83 ? -10.792 -0.713 -0.596 1.00 97.31 83 ALA A CA 1
ATOM 643 C C . ALA A 1 83 ? -11.957 0.015 0.099 1.00 97.31 83 ALA A C 1
ATOM 645 O O . ALA A 1 83 ? -11.901 0.281 1.298 1.00 97.31 83 ALA A O 1
ATOM 646 N N . SER A 1 84 ? -13.055 0.262 -0.625 1.00 97.69 84 SER A N 1
ATOM 647 C CA . SER A 1 84 ? -14.254 0.903 -0.063 1.00 97.69 84 SER A CA 1
ATOM 648 C C . SER A 1 84 ? -14.910 0.059 1.035 1.00 97.69 84 SER A C 1
ATOM 650 O O . SER A 1 84 ? -15.253 0.569 2.102 1.00 97.69 84 SER A O 1
ATOM 652 N N . ALA A 1 85 ? -15.008 -1.257 0.819 1.00 97.56 85 ALA A N 1
ATOM 653 C CA . ALA A 1 85 ? -15.572 -2.179 1.798 1.00 97.56 85 ALA A CA 1
ATOM 654 C C . ALA A 1 85 ? -14.723 -2.246 3.079 1.00 97.56 85 ALA A C 1
ATOM 656 O O . ALA A 1 85 ? -15.270 -2.270 4.184 1.00 97.56 85 ALA A O 1
ATOM 657 N N . TYR A 1 86 ? -13.393 -2.240 2.953 1.00 97.75 86 TYR A N 1
ATOM 658 C CA . TYR A 1 86 ? -12.483 -2.221 4.100 1.00 97.75 86 TYR A CA 1
ATOM 659 C C . TYR A 1 86 ? -12.560 -0.915 4.871 1.00 97.75 86 TYR A C 1
ATOM 661 O O . TYR A 1 86 ? -12.734 -0.956 6.090 1.00 97.75 86 TYR A O 1
ATOM 669 N N . ARG A 1 87 ? -12.553 0.229 4.179 1.00 97.44 87 ARG A N 1
ATOM 670 C CA . ARG A 1 87 ? -12.768 1.522 4.836 1.00 97.44 87 ARG A CA 1
ATOM 671 C C . ARG A 1 87 ? -14.095 1.556 5.589 1.00 97.44 87 ARG A C 1
ATOM 673 O O . ARG A 1 87 ? -14.109 1.921 6.757 1.00 97.44 87 ARG A O 1
ATOM 680 N N . GLY A 1 88 ? -15.186 1.093 4.976 1.00 97.06 88 GLY A N 1
ATOM 681 C CA . GLY A 1 88 ? -16.499 1.036 5.624 1.00 97.06 88 GLY A CA 1
ATOM 682 C C . GLY A 1 88 ? -16.510 0.194 6.906 1.00 97.06 88 GLY A C 1
ATOM 683 O O . GLY A 1 88 ? -17.065 0.618 7.920 1.00 97.06 88 GLY A O 1
ATOM 684 N N . LYS A 1 89 ? -15.851 -0.973 6.902 1.00 96.69 89 LYS A N 1
ATOM 685 C CA . LYS A 1 89 ? -15.727 -1.818 8.102 1.00 96.69 89 LYS A CA 1
ATOM 686 C C . LYS A 1 89 ? -14.884 -1.159 9.195 1.00 96.69 89 LYS A C 1
ATOM 688 O O . LYS A 1 89 ? -15.293 -1.180 10.352 1.00 96.69 89 LYS A O 1
ATOM 693 N N . ILE A 1 90 ? -13.754 -0.551 8.833 1.00 95.50 90 ILE A N 1
ATOM 694 C CA . ILE A 1 90 ? -12.869 0.138 9.784 1.00 95.50 90 ILE A CA 1
ATOM 695 C C . ILE A 1 90 ? -13.586 1.337 10.409 1.00 95.50 90 ILE A C 1
ATOM 697 O O . ILE A 1 90 ? -13.593 1.464 11.625 1.00 95.50 90 ILE A O 1
ATOM 701 N N . LEU A 1 91 ? -14.249 2.179 9.614 1.00 95.88 91 LEU A N 1
ATOM 702 C CA . LEU A 1 91 ? -14.989 3.339 10.126 1.00 95.88 91 LEU A CA 1
ATOM 703 C C . LEU A 1 91 ? -16.163 2.933 11.026 1.00 95.88 91 LEU A C 1
ATOM 705 O O . LEU A 1 91 ? -16.471 3.637 11.983 1.00 95.88 91 LEU A O 1
ATOM 709 N N . ARG A 1 92 ? -16.800 1.785 10.759 1.00 94.94 92 ARG A N 1
ATOM 710 C CA . ARG A 1 92 ? -17.838 1.234 11.641 1.00 94.94 92 ARG A CA 1
ATOM 711 C C . ARG A 1 92 ? -17.264 0.767 12.981 1.00 94.94 92 ARG A C 1
ATOM 713 O O . ARG A 1 92 ? -17.903 0.980 14.005 1.00 94.94 92 ARG A O 1
ATOM 720 N N . ALA A 1 93 ? -16.093 0.130 12.968 1.00 91.25 93 ALA A N 1
ATOM 721 C CA . ALA A 1 93 ? -15.409 -0.317 14.182 1.00 91.25 93 ALA A CA 1
ATOM 722 C C . ALA A 1 93 ? -14.801 0.854 14.974 1.00 91.25 93 ALA A C 1
ATOM 724 O O . ALA A 1 93 ? -14.799 0.839 16.201 1.00 91.25 93 ALA A O 1
ATOM 725 N N . PHE A 1 94 ? -14.349 1.899 14.276 1.00 92.56 94 PHE A N 1
ATOM 726 C CA . PHE A 1 94 ? -13.694 3.070 14.850 1.00 92.56 94 PHE A CA 1
ATOM 727 C C . PHE A 1 94 ? -14.354 4.373 14.360 1.00 92.56 94 PHE A C 1
ATOM 729 O O . PHE A 1 94 ? -13.787 5.088 13.528 1.00 92.56 94 PHE A O 1
ATOM 736 N N . PRO A 1 95 ? -15.525 4.753 14.912 1.00 92.44 95 PRO A N 1
ATOM 737 C CA . PRO A 1 95 ? -16.330 5.879 14.420 1.00 92.44 95 PRO A CA 1
ATOM 738 C C . PRO A 1 95 ? -15.682 7.262 14.538 1.00 92.44 95 PRO A C 1
ATOM 740 O O . PRO A 1 95 ? -16.245 8.243 14.056 1.00 92.44 95 PRO A O 1
ATOM 743 N N . LYS A 1 96 ? -14.531 7.378 15.209 1.00 93.06 96 LYS A N 1
ATOM 744 C CA . LYS A 1 96 ? -13.752 8.623 15.310 1.00 93.06 96 LYS A CA 1
ATOM 745 C C . LYS A 1 96 ? -12.788 8.817 14.137 1.00 93.06 96 LYS A C 1
ATOM 747 O O . LYS A 1 96 ? -12.372 9.944 13.897 1.00 93.06 96 LYS A O 1
ATOM 752 N N . LEU A 1 97 ? -12.451 7.752 13.408 1.00 94.94 97 LEU A N 1
ATOM 753 C CA . LEU A 1 97 ? -11.568 7.834 12.247 1.00 94.94 97 LEU A CA 1
ATOM 754 C C . LEU A 1 97 ? -12.287 8.467 11.056 1.00 94.94 97 LEU A C 1
ATOM 756 O O . LEU A 1 97 ? -13.518 8.455 10.965 1.00 94.94 97 LEU A O 1
ATOM 760 N N . ARG A 1 98 ? -11.509 9.032 10.137 1.00 94.62 98 ARG A N 1
ATOM 761 C CA . ARG A 1 98 ? -11.987 9.673 8.910 1.00 94.62 98 ARG A CA 1
ATOM 762 C C . ARG A 1 98 ? -11.091 9.270 7.745 1.00 94.62 98 ARG A C 1
ATOM 764 O O . ARG A 1 98 ? -9.992 8.753 7.942 1.00 94.62 98 ARG A O 1
ATOM 771 N N . THR A 1 99 ? -11.601 9.467 6.539 1.00 96.88 99 THR A N 1
ATOM 772 C CA . THR A 1 99 ? -10.841 9.306 5.301 1.00 96.88 99 THR A CA 1
ATOM 773 C C . THR A 1 99 ? -10.281 10.643 4.863 1.00 96.88 99 THR A C 1
ATOM 775 O O . THR A 1 99 ? -11.024 11.619 4.827 1.00 96.88 99 THR A O 1
ATOM 778 N N . GLU A 1 100 ? -9.027 10.641 4.442 1.00 96.38 100 GLU A N 1
ATOM 779 C CA . GLU A 1 100 ? -8.361 11.761 3.788 1.00 96.38 100 GLU A CA 1
ATOM 780 C C . GLU A 1 100 ? -7.988 11.378 2.354 1.00 96.38 100 GLU A C 1
ATOM 782 O O . GLU A 1 100 ? -7.835 10.193 2.031 1.00 96.38 100 GLU A O 1
ATOM 787 N N . LYS A 1 101 ? -7.824 12.380 1.487 1.00 95.81 101 LYS A N 1
ATOM 788 C CA . LYS A 1 101 ? -7.271 12.168 0.147 1.00 95.81 101 LYS A CA 1
ATOM 789 C C . LYS A 1 101 ? -5.753 12.073 0.228 1.00 95.81 101 LYS A C 1
ATOM 791 O O . LYS A 1 101 ? -5.081 13.062 0.496 1.00 95.81 101 LYS A O 1
ATOM 796 N N . LEU A 1 102 ? -5.222 10.887 -0.059 1.00 92.69 102 LEU A N 1
ATOM 797 C CA . LEU A 1 102 ? -3.795 10.649 -0.251 1.00 92.69 102 LEU A CA 1
ATOM 798 C C . LEU A 1 102 ? -3.579 9.871 -1.541 1.00 92.69 102 LEU A C 1
ATOM 800 O O . LEU A 1 102 ? -4.279 8.897 -1.803 1.00 92.69 102 LEU A O 1
ATOM 804 N N . TYR A 1 103 ? -2.596 10.284 -2.341 1.00 90.00 103 TYR A N 1
ATOM 805 C CA . TYR A 1 103 ? -2.283 9.637 -3.622 1.00 90.00 103 TYR A CA 1
ATOM 806 C C . TYR A 1 103 ? -3.510 9.538 -4.554 1.00 90.00 103 TYR A C 1
ATOM 808 O O . TYR A 1 103 ? -3.711 8.522 -5.219 1.00 90.00 103 TYR A O 1
ATOM 816 N N . GLU A 1 104 ? -4.373 10.562 -4.542 1.00 89.69 104 GLU A N 1
ATOM 817 C CA . GLU A 1 104 ? -5.658 10.610 -5.265 1.00 89.69 104 GLU A CA 1
ATOM 818 C C . GLU A 1 104 ? -6.694 9.537 -4.859 1.00 89.69 104 GLU A C 1
ATOM 820 O O . GLU A 1 104 ? -7.757 9.412 -5.471 1.00 89.69 104 GLU A O 1
ATOM 825 N N . THR A 1 105 ? -6.453 8.784 -3.782 1.00 92.12 105 THR A N 1
ATOM 826 C CA . THR A 1 105 ? -7.391 7.798 -3.226 1.00 92.12 105 THR A CA 1
ATOM 827 C C . THR A 1 105 ? -7.835 8.177 -1.815 1.00 92.12 105 THR A C 1
ATOM 829 O O . THR A 1 105 ? -7.180 8.948 -1.118 1.00 92.12 105 THR A O 1
ATOM 832 N N . ASP A 1 106 ? -8.976 7.637 -1.389 1.00 97.00 106 ASP A N 1
ATOM 833 C CA . ASP A 1 106 ? -9.438 7.782 -0.010 1.00 97.00 106 ASP A CA 1
ATOM 834 C C . ASP A 1 106 ? -8.680 6.800 0.886 1.00 97.00 106 ASP A C 1
ATOM 836 O O . ASP A 1 106 ? -8.755 5.578 0.699 1.00 97.00 106 ASP A O 1
ATOM 840 N N . VAL A 1 107 ? -7.984 7.332 1.886 1.00 97.75 107 VAL A N 1
ATOM 841 C CA . VAL A 1 107 ? -7.182 6.571 2.847 1.00 97.75 107 VAL A CA 1
ATOM 842 C C . VAL A 1 107 ? -7.613 6.946 4.252 1.00 97.75 107 VAL A C 1
ATOM 844 O O . VAL A 1 107 ? -7.736 8.122 4.580 1.00 97.75 107 VAL A O 1
ATOM 847 N N . ILE A 1 108 ? -7.852 5.953 5.103 1.00 97.62 108 ILE A N 1
ATOM 848 C CA . ILE A 1 108 ? -8.047 6.220 6.529 1.00 97.62 108 ILE A CA 1
ATOM 849 C C . ILE A 1 108 ? -6.692 6.532 7.148 1.00 97.62 108 ILE A C 1
ATOM 851 O O . ILE A 1 108 ? -5.781 5.713 7.059 1.00 97.62 108 ILE A O 1
ATOM 855 N N . LEU A 1 109 ? -6.580 7.682 7.807 1.00 95.50 109 LEU A N 1
ATOM 856 C CA . LEU A 1 109 ? -5.429 7.995 8.642 1.00 95.50 109 LEU A CA 1
ATOM 857 C C . LEU A 1 109 ? -5.732 7.606 10.080 1.00 95.50 109 LEU A C 1
ATOM 859 O O . LEU A 1 109 ? -6.634 8.149 10.717 1.00 95.50 109 LEU A O 1
ATOM 863 N N . ALA A 1 110 ? -4.977 6.638 10.576 1.00 93.62 110 ALA A N 1
ATOM 864 C CA . ALA A 1 110 ? -5.095 6.127 11.922 1.00 93.62 110 ALA A CA 1
ATOM 865 C C . ALA A 1 110 ? -3.792 6.339 12.699 1.00 93.62 110 ALA A C 1
ATOM 867 O O . ALA A 1 110 ? -2.703 6.285 12.116 1.00 93.62 110 ALA A O 1
ATOM 868 N N . PRO A 1 111 ? -3.874 6.515 14.028 1.00 90.19 111 PRO A N 1
ATOM 869 C CA . PRO A 1 111 ? -2.691 6.468 14.868 1.00 90.19 111 PRO A CA 1
ATOM 870 C C . PRO A 1 111 ? -1.924 5.148 14.661 1.00 90.19 111 PRO A C 1
ATOM 872 O O . PRO A 1 111 ? -2.562 4.111 14.457 1.00 90.19 111 PRO A O 1
ATOM 875 N N . PRO A 1 112 ? -0.581 5.137 14.749 1.00 83.19 112 PRO A N 1
ATOM 876 C CA . PRO A 1 112 ? 0.215 3.917 14.568 1.00 83.19 112 PRO A CA 1
ATOM 877 C C . PRO A 1 112 ? -0.148 2.802 15.553 1.00 83.19 112 PRO A C 1
ATOM 879 O O . PRO A 1 112 ? -0.032 1.627 15.237 1.00 83.19 112 PRO A O 1
ATOM 882 N N . HIS A 1 113 ? -0.626 3.181 16.739 1.00 80.00 113 HIS A N 1
ATOM 883 C CA . HIS A 1 113 ? -1.028 2.253 17.789 1.00 80.00 113 HIS A CA 1
ATOM 884 C C . HIS A 1 113 ? -2.447 1.700 17.617 1.00 80.00 113 HIS A C 1
ATOM 886 O O . HIS A 1 113 ? -2.858 0.888 18.433 1.00 80.00 113 HIS A O 1
ATOM 892 N N . LEU A 1 114 ? -3.206 2.105 16.587 1.00 80.38 114 LEU A N 1
ATOM 893 C CA . LEU A 1 114 ? -4.560 1.579 16.365 1.00 80.38 114 LEU A CA 1
ATOM 894 C C . LEU A 1 114 ? -4.556 0.055 16.178 1.00 80.38 114 LEU A C 1
ATOM 896 O O . LEU A 1 114 ? -5.494 -0.619 16.589 1.00 80.38 114 LEU A O 1
ATOM 900 N N . LEU A 1 1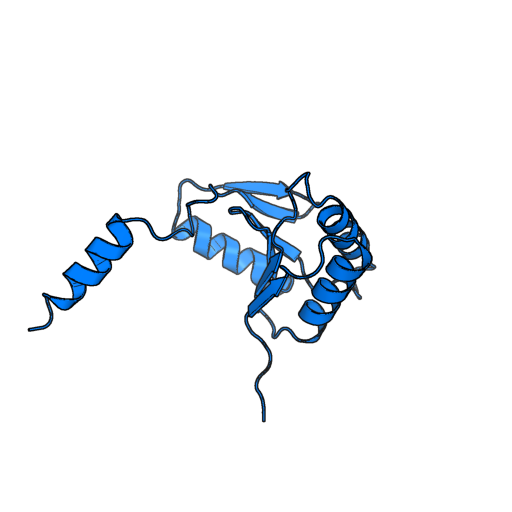15 ? -3.516 -0.468 15.529 1.00 71.56 115 LEU A N 1
ATOM 901 C CA . LEU A 1 115 ? -3.332 -1.899 15.284 1.00 71.56 115 LEU A CA 1
ATOM 902 C C . LEU A 1 115 ? -2.268 -2.520 16.196 1.00 71.56 115 LEU A C 1
ATOM 904 O O . LEU A 1 115 ? -1.946 -3.697 16.042 1.00 71.56 115 LEU A O 1
ATOM 908 N N . SER A 1 116 ? -1.710 -1.740 17.124 1.00 70.38 116 SER A N 1
ATOM 909 C CA . SER A 1 116 ? -0.791 -2.269 18.122 1.00 70.38 116 SER A CA 1
ATOM 910 C C . SER A 1 116 ? -1.608 -2.853 19.265 1.00 70.38 116 SER A C 1
ATOM 912 O O . SER A 1 116 ? -2.417 -2.121 19.837 1.00 70.38 116 SER A O 1
ATOM 914 N N . PRO A 1 117 ? -1.392 -4.123 19.641 1.00 66.44 117 PRO A N 1
ATOM 915 C CA . PRO A 1 117 ? -2.007 -4.652 20.843 1.00 66.44 117 PRO A CA 1
ATOM 916 C C . PRO A 1 117 ? -1.554 -3.812 22.041 1.00 66.44 117 PRO A C 1
ATOM 918 O O . PRO A 1 117 ? -0.364 -3.560 22.248 1.00 66.44 117 PRO A O 1
ATOM 921 N N . THR A 1 118 ? -2.520 -3.331 22.803 1.00 72.50 118 THR A N 1
ATOM 922 C CA . THR A 1 118 ? -2.317 -2.618 24.057 1.00 72.50 118 THR A CA 1
ATOM 923 C C . THR A 1 118 ? -2.224 -3.614 25.206 1.00 72.50 118 THR A C 1
ATOM 925 O O . THR A 1 118 ? -2.663 -4.758 25.099 1.00 72.50 118 THR A O 1
ATOM 928 N N . VAL A 1 119 ? -1.694 -3.176 26.351 1.00 75.75 119 VAL A N 1
ATOM 929 C CA . VAL A 1 119 ? -1.758 -3.976 27.588 1.00 75.75 119 VAL A CA 1
ATOM 930 C C . VAL A 1 119 ? -3.206 -4.367 27.901 1.00 75.75 119 VAL A C 1
ATOM 932 O O . VAL A 1 119 ? -3.444 -5.489 28.330 1.00 75.75 119 VAL A O 1
ATOM 935 N N . GLN A 1 120 ? -4.167 -3.479 27.626 1.00 72.88 120 GLN A N 1
ATOM 936 C CA . GLN A 1 120 ? -5.586 -3.761 27.819 1.00 72.88 120 GLN A CA 1
ATOM 937 C C . GLN A 1 120 ? -6.074 -4.899 26.914 1.00 72.88 120 GLN A C 1
ATOM 939 O O . GLN A 1 120 ? -6.752 -5.787 27.409 1.00 72.88 120 GLN A O 1
ATOM 944 N N . ASP A 1 121 ? -5.658 -4.948 25.645 1.00 75.00 121 ASP A N 1
ATOM 945 C CA . ASP A 1 121 ? -6.031 -6.043 24.735 1.00 75.00 121 ASP A CA 1
ATOM 946 C C . ASP A 1 121 ? -5.528 -7.405 25.245 1.00 75.00 121 ASP A C 1
ATOM 948 O O . ASP A 1 121 ? -6.226 -8.412 25.141 1.00 75.00 121 ASP A O 1
ATOM 952 N N . PHE A 1 122 ? -4.334 -7.448 25.848 1.00 72.50 122 PHE A N 1
ATOM 953 C CA . PHE A 1 122 ? -3.819 -8.665 26.486 1.00 72.50 122 PHE A CA 1
ATOM 954 C C . PHE A 1 122 ? -4.576 -9.027 27.768 1.00 72.50 122 PHE A C 1
ATOM 956 O O . PHE A 1 122 ? -4.825 -10.207 28.012 1.00 72.50 122 PHE A O 1
ATOM 963 N N . VAL A 1 123 ? -4.945 -8.033 28.581 1.00 78.56 123 VAL A N 1
ATOM 964 C CA . VAL A 1 123 ? -5.762 -8.234 29.788 1.00 78.56 123 VAL A CA 1
ATOM 965 C C . VAL A 1 123 ? -7.148 -8.766 29.418 1.00 78.56 123 VAL A C 1
ATOM 967 O O . VAL A 1 123 ? -7.619 -9.710 30.048 1.00 78.56 123 VAL A O 1
ATOM 970 N N . ASP A 1 124 ? -7.767 -8.226 28.370 1.00 78.00 124 ASP A N 1
ATOM 971 C CA . ASP A 1 124 ? -9.085 -8.641 27.888 1.00 78.00 124 ASP A CA 1
ATOM 972 C C . ASP A 1 124 ? -9.049 -10.069 27.317 1.00 78.00 124 ASP A C 1
ATOM 974 O O . ASP A 1 124 ? -9.949 -10.866 27.587 1.00 78.00 124 ASP A O 1
ATOM 978 N N . LEU A 1 125 ? -7.980 -10.434 26.596 1.00 74.81 125 LEU A N 1
ATOM 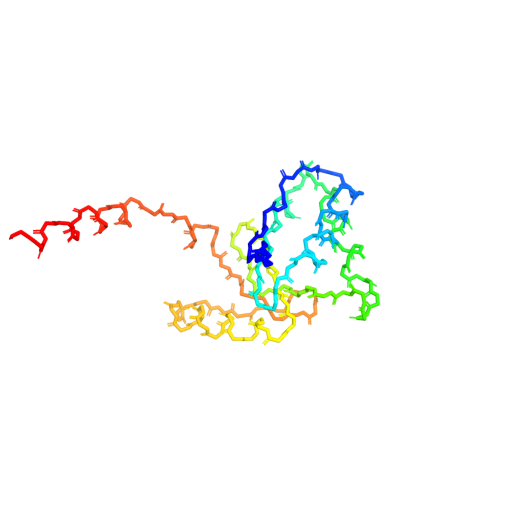979 C CA . LEU A 1 125 ? -7.749 -11.807 26.127 1.00 74.81 125 LEU A CA 1
ATOM 980 C C . LEU A 1 125 ? -7.542 -12.791 27.289 1.00 74.81 125 LEU A C 1
ATOM 982 O O . LEU A 1 125 ? -8.133 -13.867 27.286 1.00 74.81 125 LEU A O 1
ATOM 986 N N . ALA A 1 126 ? -6.743 -12.424 28.295 1.00 72.62 126 ALA A N 1
ATOM 987 C CA . ALA A 1 126 ? -6.481 -13.274 29.459 1.00 72.62 126 ALA A CA 1
ATOM 988 C C . ALA A 1 126 ? -7.703 -13.416 30.388 1.00 72.62 126 ALA A C 1
ATOM 990 O O . ALA A 1 126 ? -7.869 -14.444 31.043 1.00 72.62 126 ALA A O 1
ATOM 991 N N . GLY A 1 127 ? -8.566 -12.397 30.446 1.00 62.12 127 GLY A N 1
ATOM 992 C CA . GLY A 1 127 ? -9.821 -12.422 31.200 1.00 62.12 127 GLY A CA 1
ATOM 993 C C . GLY A 1 127 ? -10.944 -13.207 30.513 1.00 62.12 127 GLY A C 1
ATOM 994 O O . GLY A 1 127 ? -11.823 -13.731 31.197 1.00 62.12 127 GLY A O 1
ATOM 995 N N . ALA A 1 128 ? -10.915 -13.340 29.182 1.00 58.84 128 ALA A N 1
ATOM 996 C CA . ALA A 1 128 ? -11.904 -14.112 28.426 1.00 58.84 128 ALA A CA 1
ATOM 997 C C . ALA A 1 128 ? -11.813 -15.630 28.685 1.00 58.84 128 ALA A C 1
ATOM 999 O O . ALA A 1 128 ? -12.841 -16.310 28.679 1.00 58.84 128 ALA A O 1
ATOM 1000 N N . ASP A 1 129 ? -10.619 -16.146 28.998 1.00 54.66 129 ASP A N 1
ATOM 1001 C CA . ASP A 1 129 ? -10.400 -17.560 29.342 1.00 54.66 129 ASP A CA 1
ATOM 1002 C C . ASP A 1 129 ? -10.944 -17.941 30.735 1.00 54.66 129 ASP A C 1
ATOM 1004 O O . ASP A 1 129 ? -11.157 -19.119 31.018 1.00 54.66 129 ASP A O 1
ATOM 1008 N N . GLN A 1 130 ? -11.231 -16.969 31.611 1.00 51.53 130 GLN A N 1
ATOM 1009 C CA . GLN A 1 130 ? -11.756 -17.232 32.961 1.00 51.53 130 GLN A CA 1
ATOM 1010 C C . GLN A 1 130 ? -13.292 -17.298 33.042 1.00 51.53 130 GLN A C 1
ATOM 1012 O O . GLN A 1 130 ? -13.835 -17.543 34.117 1.00 51.53 130 GLN A O 1
ATOM 1017 N N . LEU A 1 131 ? -14.006 -17.113 31.926 1.00 48.41 131 LEU A N 1
ATOM 1018 C CA . LEU A 1 131 ? -15.476 -17.168 31.859 1.00 48.41 131 LEU A CA 1
ATOM 1019 C C . LEU A 1 131 ? -16.020 -18.436 31.170 1.00 48.41 131 LEU A C 1
ATOM 1021 O O . LEU A 1 131 ? -17.225 -18.533 30.938 1.00 48.41 131 LEU A O 1
ATOM 1025 N N . GLN A 1 132 ? -15.160 -19.413 30.857 1.00 47.56 132 GLN A N 1
ATOM 1026 C CA . GLN A 1 132 ? -15.552 -20.704 30.262 1.00 47.56 132 GLN A CA 1
ATOM 1027 C C . GLN A 1 132 ? -15.232 -21.939 31.132 1.00 47.56 132 GLN A C 1
ATOM 1029 O O . GLN A 1 132 ? -15.225 -23.052 30.606 1.00 47.56 132 GLN A O 1
ATOM 1034 N N . ALA A 1 133 ? -15.005 -21.770 32.440 1.00 39.34 133 ALA A N 1
ATOM 1035 C CA . ALA A 1 133 ? -14.814 -22.875 33.390 1.00 39.34 133 ALA A CA 1
ATOM 1036 C C . ALA A 1 133 ? -15.973 -22.989 34.390 1.00 39.34 133 ALA A C 1
ATOM 1038 O O . ALA A 1 133 ? -16.401 -21.937 34.917 1.00 39.34 133 ALA A O 1
#

InterPro domains:
  IPR029063 S-adenosyl-L-methionine-dependent methyltransferase superfamily [G3DSA:3.40.50.150] (2-78)

Secondary structure (DSSP, 8-state):
-PPPEEEEEE-S-SSHHHHHHHHHHHHHHEEEEEEEEE-STT-TT-HHHHHHHHHHHTS-TTT---EEEEEESEEEEE-HHHHHHHHHHHHHH-TT--EEEETTEEEEE--GGGGSPPHHHHHHHHHHGGG--

Radius of gyration: 16.65 Å; chains: 1; bounding box: 34×39×50 Å